Protein AF-A0A9X8YMD9-F1 (afdb_monomer)

InterPro domains:
  IPR004914 Antirestriction protein [PF03230] (28-67)
  IPR042297 Antirestriction domain superfamily [G3DSA:3.30.70.3580] (1-69)

Organism: Serratia marcescens (NCBI:txid615)

Secondary structure (DSSP, 8-state):
-HHHHTTSTTGGGHHHHHHHHHHHH-TT-----EEEEE-TTS-EEEEE---TT--PPPP-EETTTTEE-

Mean predicted aligned error: 4.5 Å

pLDDT: mean 89.88, std 10.57, range [54.34, 97.69]

Sequence (69 aa):
WSQHFGTIPQWITLEPHIFGWMGRLCANYPGGFWRFYTLSNGGAFIAPEADGDQNEPWTLFNSLNGNGA

Radius of gyration: 14.0 Å; Cα contacts (8 Å, |Δi|>4): 61; chains: 1; bounding box: 36×23×35 Å

Structure (mmCIF, N/CA/C/O backbone):
data_AF-A0A9X8YMD9-F1
#
_entry.id   AF-A0A9X8YMD9-F1
#
loop_
_atom_site.group_PDB
_atom_site.id
_atom_site.type_symbol
_atom_site.label_atom_id
_atom_site.label_alt_id
_atom_site.label_comp_id
_atom_site.label_asym_id
_atom_site.label_entity_id
_atom_site.label_seq_id
_atom_site.pdbx_PDB_ins_code
_atom_site.Cartn_x
_atom_site.Cartn_y
_atom_site.Cartn_z
_atom_site.occupancy
_atom_site.B_iso_or_equiv
_atom_site.auth_seq_id
_atom_site.auth_comp_id
_atom_site.auth_asym_id
_atom_site.auth_atom_id
_atom_site.pdbx_PDB_model_num
ATOM 1 N N . TRP A 1 1 ? -0.610 -3.938 13.518 1.00 90.31 1 TRP A N 1
ATOM 2 C CA . TRP A 1 1 ? -1.739 -4.476 12.724 1.00 90.31 1 TRP A CA 1
ATOM 3 C C . TRP A 1 1 ? -3.010 -4.729 13.530 1.00 90.31 1 TRP A C 1
ATOM 5 O O . TRP A 1 1 ? -3.982 -4.035 13.268 1.00 90.31 1 TRP A O 1
ATOM 15 N N . SER A 1 2 ? -3.035 -5.641 14.511 1.00 92.62 2 SER A N 1
ATOM 16 C CA . SER A 1 2 ? -4.260 -6.011 15.258 1.00 92.62 2 SER A CA 1
ATOM 17 C C . SER A 1 2 ? -5.025 -4.828 15.868 1.00 92.62 2 SER A C 1
ATOM 19 O O . SER A 1 2 ? -6.241 -4.762 15.747 1.00 92.62 2 SER A O 1
ATOM 21 N N . GLN A 1 3 ? -4.328 -3.857 16.462 1.00 93.31 3 GLN A N 1
ATOM 22 C CA . GLN A 1 3 ? -4.957 -2.669 17.054 1.00 93.31 3 GLN A CA 1
ATOM 23 C C . GLN A 1 3 ? -5.688 -1.784 16.028 1.00 93.31 3 GLN A C 1
ATOM 25 O O . GLN A 1 3 ? -6.712 -1.196 16.356 1.00 93.31 3 GLN A O 1
ATOM 30 N N . HIS A 1 4 ? -5.172 -1.684 14.800 1.00 94.25 4 HIS A N 1
ATOM 31 C CA . HIS A 1 4 ? -5.692 -0.768 13.774 1.00 94.25 4 HIS A CA 1
ATOM 32 C C . HIS A 1 4 ? -6.608 -1.455 12.754 1.00 94.25 4 HIS A C 1
ATOM 34 O O . HIS A 1 4 ? -7.505 -0.824 12.211 1.00 94.25 4 HIS A O 1
ATOM 40 N N . PHE A 1 5 ? -6.390 -2.745 12.495 1.00 95.56 5 PHE A N 1
ATOM 41 C CA . PHE A 1 5 ? -7.069 -3.496 11.437 1.00 95.56 5 PHE A CA 1
ATOM 42 C C . PHE A 1 5 ? -7.705 -4.796 11.945 1.00 95.56 5 PHE A C 1
ATOM 44 O O . PHE A 1 5 ? -8.209 -5.571 11.144 1.00 95.56 5 PHE A O 1
ATOM 51 N N . GLY A 1 6 ? -7.703 -5.062 13.257 1.00 95.56 6 GLY A N 1
ATOM 52 C CA . GLY A 1 6 ? -8.131 -6.344 13.834 1.00 95.56 6 GLY A CA 1
ATOM 53 C C . GLY A 1 6 ? -9.584 -6.739 13.558 1.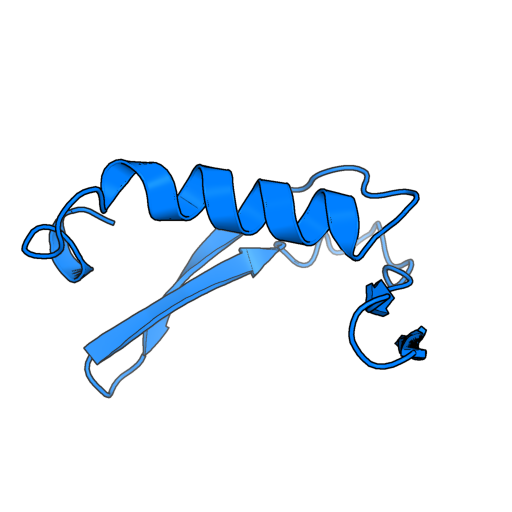00 95.56 6 GLY A C 1
ATOM 54 O O . GLY A 1 6 ? -9.925 -7.915 13.655 1.00 95.56 6 GLY A O 1
ATOM 55 N N . THR A 1 7 ? -10.432 -5.777 13.193 1.00 96.50 7 THR A N 1
ATOM 56 C CA . THR A 1 7 ? -11.831 -5.996 12.802 1.00 96.50 7 THR A CA 1
ATOM 57 C C . THR A 1 7 ? -12.000 -6.348 11.321 1.00 96.50 7 THR A C 1
ATOM 59 O O . THR A 1 7 ? -13.079 -6.782 10.922 1.00 96.50 7 THR A O 1
ATOM 62 N N . ILE A 1 8 ? -10.959 -6.184 10.498 1.00 96.00 8 ILE A N 1
ATOM 63 C CA . ILE A 1 8 ? -10.984 -6.522 9.074 1.00 96.00 8 ILE A CA 1
ATOM 64 C C . ILE A 1 8 ? -10.710 -8.023 8.922 1.00 96.00 8 ILE A C 1
ATOM 66 O O . ILE A 1 8 ? -9.703 -8.521 9.439 1.00 96.00 8 ILE A O 1
ATOM 70 N N . PRO A 1 9 ? -11.562 -8.773 8.200 1.00 97.19 9 PRO A N 1
ATOM 71 C CA . PRO A 1 9 ? -11.268 -10.156 7.860 1.00 97.19 9 PRO A CA 1
ATOM 72 C C . PRO A 1 9 ? -9.882 -10.289 7.223 1.00 97.19 9 PRO A C 1
ATOM 74 O O . PRO A 1 9 ? -9.490 -9.478 6.389 1.00 97.19 9 PRO A O 1
ATOM 77 N N . GLN A 1 10 ? -9.142 -11.325 7.622 1.00 95.81 10 GLN A N 1
ATOM 78 C CA . GLN A 1 10 ? -7.804 -11.624 7.098 1.00 95.81 10 GLN A CA 1
ATOM 79 C C . GLN A 1 10 ? -6.753 -10.519 7.315 1.00 95.81 10 GLN A C 1
ATOM 81 O O . GLN A 1 10 ? -5.730 -10.524 6.630 1.00 95.81 10 GLN A O 1
ATOM 86 N N . TRP A 1 11 ? -6.928 -9.619 8.293 1.00 95.81 11 TRP A N 1
ATOM 87 C CA . TRP A 1 11 ? -5.959 -8.550 8.591 1.00 95.81 11 TRP A CA 1
ATOM 88 C C . TRP A 1 11 ? -4.520 -9.047 8.800 1.00 95.81 11 TRP A C 1
ATOM 90 O O . TRP A 1 11 ? -3.569 -8.327 8.509 1.00 95.81 11 TRP A O 1
ATOM 100 N N . ILE A 1 12 ? -4.346 -10.291 9.262 1.00 95.62 12 ILE A N 1
ATOM 101 C CA . ILE A 1 12 ? -3.032 -10.928 9.437 1.00 95.62 12 ILE A CA 1
ATOM 102 C C . ILE A 1 12 ? -2.258 -11.073 8.118 1.00 95.62 12 ILE A C 1
ATOM 104 O O . ILE A 1 12 ? -1.039 -11.197 8.117 1.00 95.62 12 ILE A O 1
ATOM 108 N N . THR A 1 13 ? -2.958 -11.030 6.984 1.00 95.88 13 THR A N 1
ATOM 109 C CA . THR A 1 13 ? -2.361 -11.150 5.653 1.00 95.88 13 THR A CA 1
ATOM 110 C C . THR A 1 13 ? -1.922 -9.810 5.066 1.00 95.88 13 THR A C 1
ATOM 112 O O . THR A 1 13 ? -1.261 -9.819 4.032 1.00 95.88 13 THR A O 1
ATOM 115 N N . LEU A 1 14 ? -2.249 -8.669 5.688 1.00 94.44 14 LEU A N 1
ATOM 116 C CA . LEU A 1 14 ? -1.929 -7.341 5.143 1.00 94.44 14 LEU A CA 1
ATOM 117 C C . LEU A 1 14 ? -0.428 -7.176 4.883 1.00 94.44 14 LEU A C 1
ATOM 119 O O . LEU A 1 14 ? -0.032 -6.759 3.801 1.00 94.44 14 LEU A O 1
ATOM 123 N N . GLU A 1 15 ? 0.404 -7.562 5.844 1.00 93.75 15 GLU A N 1
ATOM 124 C CA . GLU A 1 15 ? 1.858 -7.459 5.726 1.00 93.75 15 GLU A CA 1
ATOM 125 C C . GLU A 1 15 ? 2.437 -8.378 4.629 1.00 93.75 15 GLU A C 1
ATOM 127 O O . GLU A 1 15 ? 3.106 -7.860 3.730 1.00 93.75 15 GLU A O 1
ATOM 132 N N . PRO A 1 16 ? 2.101 -9.686 4.573 1.00 94.19 16 PRO A N 1
ATOM 133 C CA . PRO A 1 16 ? 2.449 -10.533 3.430 1.00 94.19 16 PRO A CA 1
ATOM 134 C C . PRO A 1 16 ? 1.999 -9.979 2.072 1.00 94.19 16 PRO A C 1
ATOM 136 O O . PRO A 1 16 ? 2.730 -10.097 1.090 1.00 94.19 16 PRO A O 1
ATOM 139 N N . HIS A 1 17 ? 0.819 -9.355 1.996 1.00 95.62 17 HIS A N 1
ATOM 140 C CA . HIS A 1 17 ? 0.343 -8.740 0.756 1.00 95.62 17 HIS A CA 1
ATOM 141 C C . HIS A 1 17 ? 1.180 -7.526 0.360 1.00 95.62 17 HIS A C 1
ATOM 143 O O . HIS A 1 17 ? 1.502 -7.389 -0.818 1.00 95.62 17 HIS A O 1
ATOM 149 N N . ILE A 1 18 ? 1.558 -6.667 1.308 1.00 94.50 18 ILE A N 1
ATOM 150 C CA . ILE A 1 18 ? 2.405 -5.498 1.032 1.00 94.50 18 ILE A CA 1
ATOM 151 C C . ILE A 1 18 ? 3.759 -5.945 0.473 1.00 94.50 18 ILE A C 1
ATOM 153 O O . ILE A 1 18 ? 4.185 -5.448 -0.569 1.00 94.50 18 ILE A O 1
ATOM 157 N N . PHE A 1 19 ? 4.396 -6.947 1.083 1.00 93.00 19 PHE A N 1
ATOM 158 C CA . PHE A 1 19 ? 5.658 -7.493 0.572 1.00 93.00 19 PHE A CA 1
ATOM 159 C C . PHE A 1 19 ? 5.492 -8.198 -0.777 1.00 93.00 19 PHE A C 1
ATOM 161 O O . PHE A 1 19 ? 6.330 -8.037 -1.664 1.00 93.00 19 PHE A O 1
ATOM 168 N N . GLY A 1 20 ? 4.387 -8.919 -0.973 1.00 94.50 20 GLY A N 1
ATOM 169 C CA . GLY A 1 20 ? 4.050 -9.523 -2.261 1.00 94.50 20 GLY A CA 1
ATOM 170 C C . GLY A 1 20 ? 3.871 -8.485 -3.372 1.00 94.50 20 GLY A C 1
ATOM 171 O O . GLY A 1 20 ? 4.311 -8.710 -4.498 1.00 94.50 20 GLY A O 1
ATOM 172 N N . TRP A 1 21 ? 3.275 -7.330 -3.067 1.00 95.31 21 TRP A N 1
ATOM 173 C CA . TRP A 1 21 ? 3.192 -6.207 -4.000 1.00 95.31 21 TRP A CA 1
ATOM 174 C C . TRP A 1 21 ? 4.560 -5.597 -4.287 1.00 95.31 21 TRP A C 1
ATOM 176 O O . TRP A 1 21 ? 4.871 -5.360 -5.452 1.00 95.31 21 TRP A O 1
ATOM 186 N N . MET A 1 22 ? 5.404 -5.414 -3.273 1.00 94.38 22 MET A N 1
ATOM 187 C CA . MET A 1 22 ? 6.762 -4.904 -3.478 1.00 94.38 22 MET A CA 1
ATOM 188 C C . MET A 1 22 ? 7.609 -5.815 -4.364 1.00 94.38 22 MET A C 1
ATOM 190 O O . MET A 1 22 ? 8.281 -5.312 -5.256 1.00 94.38 22 MET A O 1
ATOM 194 N N . GLY A 1 23 ? 7.501 -7.139 -4.217 1.00 93.19 23 GLY A N 1
ATOM 195 C CA . GLY A 1 23 ? 8.175 -8.086 -5.113 1.00 93.19 23 GLY A CA 1
ATOM 196 C C . GLY A 1 23 ? 7.651 -8.068 -6.556 1.00 93.19 23 GLY A C 1
ATOM 197 O O . GLY A 1 23 ? 8.355 -8.483 -7.469 1.00 93.19 23 GLY A O 1
ATOM 198 N N . ARG A 1 24 ? 6.424 -7.581 -6.790 1.00 94.88 24 ARG A N 1
ATOM 199 C CA . ARG A 1 24 ? 5.874 -7.388 -8.146 1.00 94.88 24 ARG A CA 1
ATOM 200 C C . ARG A 1 24 ? 6.285 -6.056 -8.760 1.00 94.88 24 ARG A C 1
ATOM 202 O O . ARG A 1 24 ? 6.433 -5.981 -9.973 1.00 94.88 24 ARG A O 1
ATOM 209 N N . LEU A 1 25 ? 6.397 -5.016 -7.936 1.00 95.38 25 LEU A N 1
ATOM 210 C CA . LEU A 1 25 ? 6.721 -3.664 -8.384 1.00 95.38 25 LEU A CA 1
ATOM 211 C C . LEU A 1 25 ? 8.227 -3.464 -8.552 1.00 95.38 25 LEU A C 1
ATOM 213 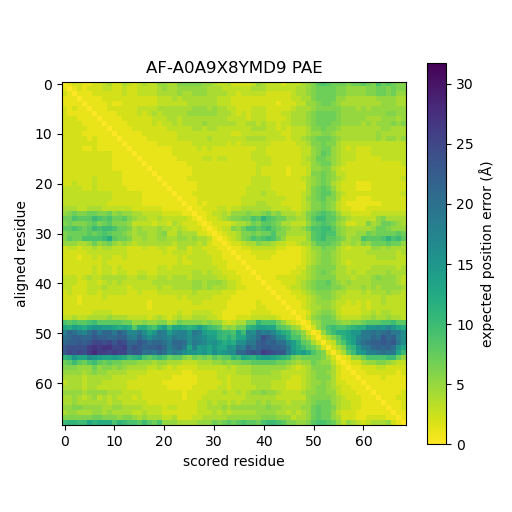O O . LEU A 1 25 ? 8.640 -2.771 -9.470 1.00 95.38 25 LEU A O 1
ATOM 217 N N . CYS A 1 26 ? 9.049 -4.065 -7.696 1.00 94.31 26 CYS A N 1
ATOM 218 C CA . CYS A 1 26 ? 10.495 -3.902 -7.712 1.00 94.31 26 CYS A CA 1
ATOM 219 C C . CYS A 1 26 ? 11.169 -5.217 -8.125 1.00 94.31 26 CYS A C 1
ATOM 221 O O . CYS A 1 26 ? 11.220 -6.172 -7.353 1.00 94.31 26 CYS A O 1
ATOM 223 N N . ALA A 1 27 ? 11.696 -5.266 -9.353 1.00 90.19 27 ALA A N 1
ATOM 224 C CA . ALA A 1 27 ? 12.307 -6.475 -9.918 1.00 90.19 27 ALA A CA 1
ATOM 225 C C . ALA A 1 27 ? 13.507 -6.983 -9.098 1.00 90.19 27 ALA A C 1
ATOM 227 O O . ALA A 1 27 ? 13.713 -8.188 -8.981 1.00 90.19 27 ALA A O 1
ATOM 228 N N . ASN A 1 28 ? 14.259 -6.056 -8.499 1.00 86.56 28 ASN A N 1
ATOM 229 C CA . ASN A 1 28 ? 15.432 -6.336 -7.676 1.00 86.56 28 ASN A CA 1
ATOM 230 C C . ASN A 1 28 ? 15.175 -5.976 -6.209 1.00 86.56 28 ASN A C 1
ATOM 232 O O . ASN A 1 28 ? 16.043 -5.397 -5.566 1.00 86.56 28 ASN A O 1
ATOM 236 N N . TYR A 1 29 ? 13.976 -6.260 -5.691 1.00 86.19 29 TYR A N 1
ATOM 237 C CA . TYR A 1 29 ? 13.619 -5.922 -4.316 1.00 86.19 29 TYR A CA 1
ATOM 238 C C . TYR A 1 29 ? 14.542 -6.643 -3.315 1.00 86.19 29 TYR A C 1
ATOM 240 O O . TYR A 1 29 ? 14.417 -7.861 -3.156 1.00 86.19 29 TYR A O 1
ATOM 248 N N . PRO A 1 30 ? 15.440 -5.932 -2.605 1.00 80.81 30 PRO A N 1
ATOM 249 C CA . PRO A 1 30 ? 16.383 -6.570 -1.687 1.00 80.81 30 PRO A CA 1
ATOM 250 C C . PRO A 1 30 ? 15.721 -6.958 -0.354 1.00 80.81 30 PRO A C 1
ATOM 252 O O . PRO A 1 30 ? 16.353 -7.576 0.501 1.00 80.81 30 PRO A O 1
ATOM 255 N N . GLY A 1 31 ? 14.450 -6.590 -0.163 1.00 82.31 31 GLY A N 1
ATOM 256 C CA . GLY A 1 31 ? 13.821 -6.538 1.148 1.00 82.31 31 GLY A CA 1
ATOM 257 C C . GLY A 1 31 ? 14.130 -5.215 1.843 1.00 82.31 31 GLY A C 1
ATOM 258 O O . GLY A 1 31 ? 14.404 -4.203 1.204 1.00 82.31 31 GLY A O 1
ATOM 259 N N . GLY A 1 32 ? 14.051 -5.219 3.166 1.00 81.19 32 GLY A N 1
ATOM 260 C CA . GLY A 1 32 ? 14.342 -4.059 4.000 1.00 81.19 32 GLY A CA 1
ATOM 261 C C . GLY A 1 32 ? 13.620 -4.162 5.333 1.00 81.19 32 GLY A C 1
ATOM 262 O O . GLY A 1 32 ? 12.699 -4.969 5.491 1.00 81.19 32 GLY A O 1
ATOM 263 N N . PHE A 1 33 ? 14.021 -3.339 6.295 1.00 84.81 33 PHE A N 1
ATOM 264 C CA . PHE A 1 33 ? 13.250 -3.169 7.518 1.00 84.81 33 PHE A CA 1
ATOM 265 C C . PHE A 1 33 ? 12.084 -2.232 7.243 1.00 84.81 33 PHE A C 1
ATOM 267 O O . PHE A 1 33 ? 12.272 -1.151 6.700 1.00 84.81 33 PHE A O 1
ATOM 274 N N . TRP A 1 34 ? 10.871 -2.646 7.598 1.00 90.88 34 TRP A N 1
ATOM 275 C CA . TRP A 1 34 ? 9.679 -1.816 7.448 1.00 90.88 34 TRP A CA 1
ATOM 276 C C . TRP A 1 34 ? 9.225 -1.341 8.815 1.00 90.88 34 TRP A C 1
ATOM 278 O O . TRP A 1 34 ? 9.005 -2.141 9.726 1.00 90.88 34 TRP A O 1
ATOM 288 N N . ARG A 1 35 ? 9.068 -0.029 8.958 1.00 92.38 35 ARG A N 1
ATOM 289 C CA . ARG A 1 35 ? 8.546 0.585 10.176 1.00 92.38 35 ARG A CA 1
ATOM 290 C C . ARG A 1 35 ? 7.048 0.799 10.047 1.00 92.38 35 ARG A C 1
ATOM 292 O O . ARG A 1 35 ? 6.544 1.142 8.980 1.00 92.38 35 ARG A O 1
ATOM 299 N N . PHE A 1 36 ? 6.344 0.591 11.155 1.00 93.56 36 PHE A N 1
ATOM 300 C CA . PHE A 1 36 ? 4.914 0.850 11.270 1.00 93.56 36 PHE A CA 1
ATOM 301 C C . PHE A 1 36 ? 4.681 2.284 11.731 1.00 93.56 36 PHE A C 1
ATOM 303 O O . PHE A 1 36 ? 5.251 2.723 12.731 1.00 93.56 36 PHE A O 1
ATOM 310 N N . TYR A 1 37 ? 3.811 2.988 11.020 1.00 94.31 37 TYR A N 1
ATOM 311 C CA . TYR A 1 37 ? 3.484 4.381 11.273 1.00 94.31 37 TYR A CA 1
ATOM 312 C C . TYR A 1 37 ? 1.983 4.551 11.455 1.00 94.31 37 TYR A C 1
ATOM 314 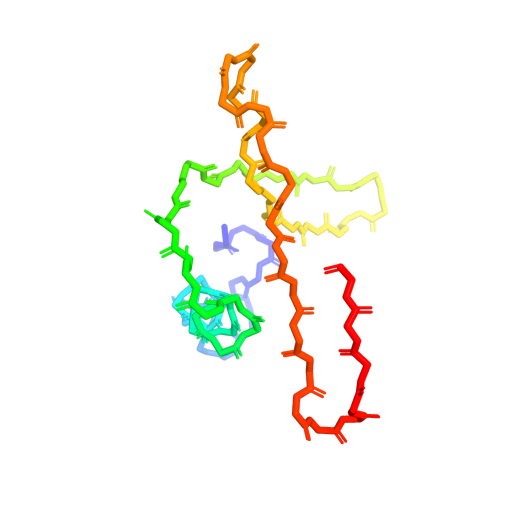O O . TYR A 1 37 ? 1.172 3.906 10.788 1.00 94.31 37 TYR A O 1
ATOM 322 N N . THR A 1 38 ? 1.621 5.474 12.341 1.00 96.75 38 THR A N 1
ATOM 323 C CA . THR A 1 38 ? 0.244 5.915 12.560 1.00 96.75 38 THR A CA 1
ATOM 324 C C . THR A 1 38 ? 0.085 7.353 12.103 1.00 96.75 38 THR A C 1
ATOM 326 O O . THR A 1 38 ? 0.966 8.185 12.314 1.00 96.75 38 THR A O 1
ATOM 329 N N . LEU A 1 39 ? -1.065 7.657 11.523 1.00 96.00 39 LEU A N 1
ATOM 330 C CA . LEU A 1 39 ? -1.452 8.987 11.085 1.00 96.00 39 LEU A CA 1
ATOM 331 C C . LEU A 1 39 ? -2.424 9.598 12.100 1.00 96.00 39 LEU A C 1
ATOM 333 O O . LEU A 1 39 ? -3.221 8.895 12.722 1.00 96.00 39 LEU A O 1
ATOM 337 N N . SER A 1 40 ? -2.394 10.922 12.249 1.00 97.19 40 SER A N 1
ATOM 338 C CA . SER A 1 40 ? -3.263 11.655 13.187 1.00 97.19 40 SER A CA 1
ATOM 339 C C . SER A 1 40 ? -4.759 11.515 1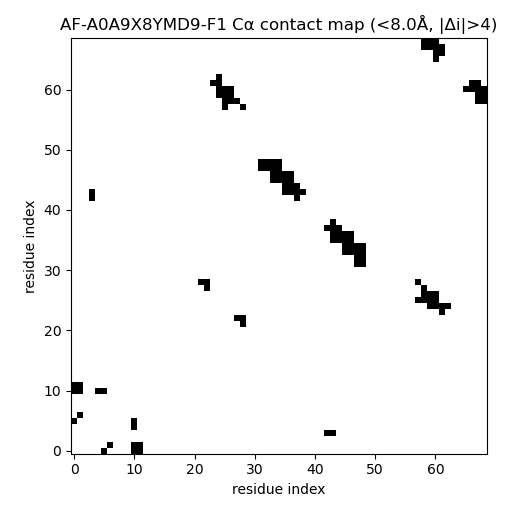2.882 1.00 97.19 40 SER A C 1
ATOM 341 O O . SER A 1 40 ? -5.587 11.715 13.765 1.00 97.19 40 SER A O 1
ATOM 343 N N . ASN A 1 41 ? -5.113 11.131 11.654 1.00 96.25 41 ASN A N 1
ATOM 344 C CA . ASN A 1 41 ? -6.483 10.832 11.234 1.00 96.25 41 ASN A CA 1
ATOM 345 C C . ASN A 1 41 ? -6.932 9.393 11.565 1.00 96.25 41 ASN A C 1
ATOM 347 O O . ASN A 1 41 ? -7.981 8.960 11.095 1.00 96.25 41 ASN A O 1
ATOM 351 N N . GLY A 1 42 ? -6.134 8.637 12.324 1.00 93.94 42 GLY A N 1
ATOM 352 C CA . GLY A 1 42 ? -6.415 7.247 12.689 1.00 93.94 42 GLY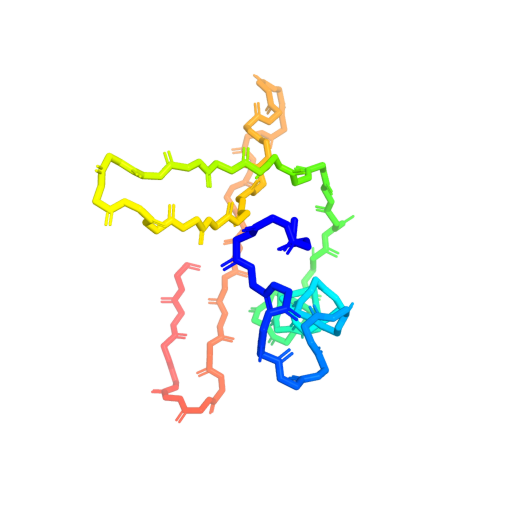 A CA 1
ATOM 353 C C . GLY A 1 42 ? -5.956 6.210 11.659 1.00 93.94 42 GLY A C 1
ATOM 354 O O . GLY A 1 42 ? -6.071 5.012 11.921 1.00 93.94 42 GLY A O 1
ATOM 355 N N . GLY A 1 43 ? -5.412 6.636 10.514 1.00 95.19 43 GLY A N 1
ATOM 356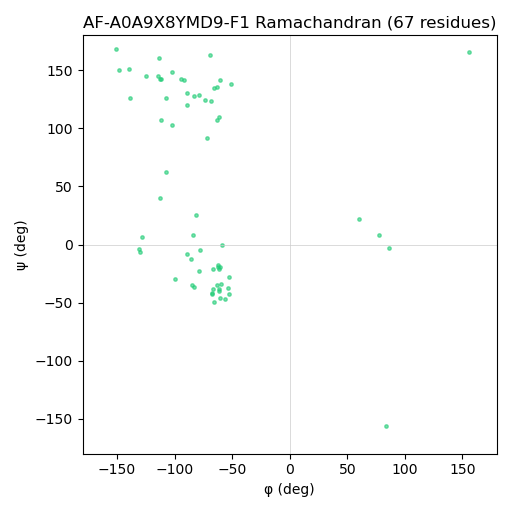 C CA . GLY A 1 43 ? -4.808 5.743 9.527 1.00 95.19 43 GLY A CA 1
ATOM 357 C C . GLY A 1 43 ? -3.499 5.118 10.015 1.00 95.19 43 GLY A C 1
ATOM 358 O O . GLY A 1 43 ? -2.866 5.597 10.956 1.00 95.19 43 GLY A O 1
ATOM 359 N N . ALA A 1 44 ? -3.066 4.051 9.349 1.00 96.25 44 ALA A N 1
ATOM 360 C CA . ALA A 1 44 ? -1.773 3.427 9.599 1.00 96.25 44 ALA A CA 1
ATOM 361 C C . ALA A 1 44 ? -1.204 2.813 8.316 1.00 96.25 44 ALA A C 1
ATOM 363 O O . ALA A 1 44 ? -1.960 2.393 7.439 1.00 96.25 44 ALA A O 1
ATOM 364 N N . PHE A 1 45 ? 0.121 2.762 8.210 1.00 95.06 45 PHE A N 1
ATOM 365 C CA . PHE A 1 45 ? 0.836 2.170 7.080 1.00 95.06 45 PHE A CA 1
ATOM 366 C C . PHE A 1 45 ? 2.192 1.620 7.530 1.00 95.06 45 PHE A C 1
ATOM 368 O O . PHE A 1 45 ? 2.649 1.898 8.640 1.00 95.06 45 PHE A O 1
ATOM 375 N N . ILE A 1 46 ? 2.835 0.840 6.662 1.00 94.94 46 ILE A N 1
ATOM 376 C CA . ILE A 1 46 ? 4.249 0.495 6.802 1.00 94.94 46 ILE A CA 1
ATOM 377 C C . ILE A 1 46 ? 5.029 1.100 5.642 1.00 94.94 46 ILE A C 1
ATOM 379 O O . ILE A 1 46 ? 4.519 1.177 4.525 1.00 94.94 46 ILE A O 1
ATOM 383 N N . ALA A 1 47 ? 6.255 1.524 5.913 1.00 91.94 47 ALA A N 1
ATOM 384 C CA . ALA A 1 47 ? 7.186 2.007 4.904 1.00 91.94 47 ALA A CA 1
ATOM 385 C C . ALA A 1 47 ? 8.594 1.492 5.221 1.00 91.94 47 ALA A C 1
ATOM 387 O O . ALA A 1 47 ? 8.888 1.252 6.400 1.00 91.94 47 ALA A O 1
ATOM 388 N N . PRO A 1 48 ? 9.448 1.303 4.203 1.00 88.75 48 PRO A N 1
ATOM 389 C CA . PRO A 1 48 ? 10.830 0.925 4.432 1.00 88.75 48 PRO A CA 1
ATOM 390 C C . PRO A 1 48 ? 11.543 1.991 5.263 1.00 88.75 48 PRO A C 1
ATOM 392 O O . PRO A 1 48 ? 11.297 3.191 5.123 1.00 88.75 48 PRO A O 1
ATOM 395 N N . GLU A 1 49 ? 12.405 1.537 6.159 1.00 84.44 49 GLU A N 1
ATOM 396 C CA . GLU A 1 49 ? 13.319 2.394 6.887 1.00 84.44 49 GLU A CA 1
ATOM 397 C C . GLU A 1 49 ? 14.323 3.001 5.905 1.00 84.44 49 GLU A C 1
ATOM 399 O O . GLU A 1 49 ? 14.850 2.315 5.031 1.00 84.44 49 GLU A O 1
ATOM 404 N N . ALA A 1 50 ? 14.565 4.305 6.032 1.00 67.12 50 ALA A N 1
ATOM 405 C CA . ALA A 1 50 ? 15.644 4.952 5.308 1.00 67.12 50 ALA A CA 1
ATOM 406 C C . ALA A 1 50 ? 16.963 4.505 5.947 1.00 67.12 50 ALA A C 1
ATOM 408 O O . ALA A 1 50 ? 17.418 5.105 6.922 1.00 67.12 50 ALA A O 1
ATOM 409 N N . ASP A 1 51 ? 17.549 3.424 5.436 1.00 62.69 51 ASP A N 1
ATOM 410 C CA . ASP A 1 51 ? 18.896 3.019 5.819 1.00 62.69 51 ASP A CA 1
ATOM 411 C C . ASP A 1 51 ? 19.850 4.131 5.371 1.00 62.69 51 ASP A C 1
ATOM 413 O O . ASP A 1 51 ? 20.098 4.312 4.179 1.00 62.69 51 ASP A O 1
ATOM 417 N N . GLY A 1 52 ? 20.358 4.902 6.336 1.00 54.34 52 GLY A N 1
ATOM 418 C CA . GLY A 1 52 ? 21.115 6.142 6.120 1.00 54.34 52 GLY A CA 1
ATOM 419 C C . GLY A 1 52 ? 22.401 6.028 5.290 1.00 54.34 52 GLY A C 1
ATOM 420 O O . GLY A 1 52 ? 23.024 7.055 5.050 1.00 54.34 52 GLY A O 1
ATOM 421 N N . ASP A 1 53 ? 22.763 4.826 4.828 1.00 56.16 53 ASP A N 1
ATOM 422 C CA . ASP A 1 53 ? 23.955 4.536 4.021 1.00 56.16 53 ASP A CA 1
ATOM 423 C C . ASP A 1 53 ? 23.685 3.697 2.743 1.00 56.16 53 ASP A C 1
ATOM 425 O O . ASP A 1 53 ? 24.590 3.551 1.922 1.00 56.16 53 ASP A O 1
ATOM 429 N N . GLN A 1 54 ? 22.469 3.173 2.504 1.00 56.69 54 GLN A N 1
ATOM 430 C CA . GLN A 1 54 ? 22.133 2.376 1.298 1.00 56.69 54 GLN A CA 1
ATOM 431 C C . GLN A 1 54 ? 21.248 3.169 0.329 1.00 56.69 54 GLN A C 1
ATOM 433 O O . GLN A 1 54 ? 20.096 2.843 0.060 1.00 56.69 54 GLN A O 1
ATOM 438 N N . ASN A 1 55 ? 21.811 4.265 -0.167 1.00 61.12 55 ASN A N 1
ATOM 439 C CA . ASN A 1 55 ? 21.094 5.380 -0.783 1.00 61.12 55 ASN A CA 1
ATOM 440 C C . ASN A 1 55 ? 20.703 5.177 -2.266 1.00 61.12 55 ASN A C 1
ATOM 442 O O . ASN A 1 55 ? 20.582 6.160 -3.000 1.00 61.12 55 ASN A O 1
ATOM 446 N N . GLU A 1 56 ? 20.550 3.936 -2.743 1.00 72.75 56 GLU A N 1
ATOM 447 C CA . GLU A 1 56 ? 20.084 3.702 -4.116 1.00 72.75 56 GLU A CA 1
ATOM 448 C C . GLU A 1 56 ? 18.548 3.629 -4.147 1.00 72.75 56 GLU A C 1
ATOM 450 O O . GLU A 1 56 ? 17.957 2.780 -3.471 1.00 72.75 56 GLU A O 1
ATOM 455 N N . PRO A 1 57 ? 17.871 4.517 -4.901 1.00 81.38 57 PRO A N 1
ATOM 456 C CA . PRO A 1 57 ? 16.422 4.480 -5.012 1.00 81.38 57 PRO A CA 1
ATOM 457 C C . PRO A 1 57 ? 15.973 3.169 -5.662 1.00 81.38 57 PRO A C 1
ATOM 459 O O . PRO A 1 57 ? 16.513 2.737 -6.680 1.00 81.38 57 PRO A O 1
ATOM 462 N N . TRP A 1 58 ? 14.943 2.544 -5.096 1.00 86.75 58 TRP A N 1
ATOM 463 C CA . TRP A 1 58 ? 14.340 1.362 -5.702 1.00 86.75 58 TRP A CA 1
ATOM 464 C C . TRP A 1 58 ? 13.624 1.731 -6.994 1.00 86.75 58 TRP A C 1
ATOM 466 O O . TRP A 1 58 ? 12.698 2.538 -6.977 1.00 86.75 58 TRP A O 1
ATOM 476 N N . THR A 1 59 ? 14.000 1.083 -8.095 1.00 91.56 59 THR A N 1
ATOM 477 C CA . THR A 1 59 ? 13.243 1.171 -9.346 1.00 91.56 59 THR A CA 1
ATOM 478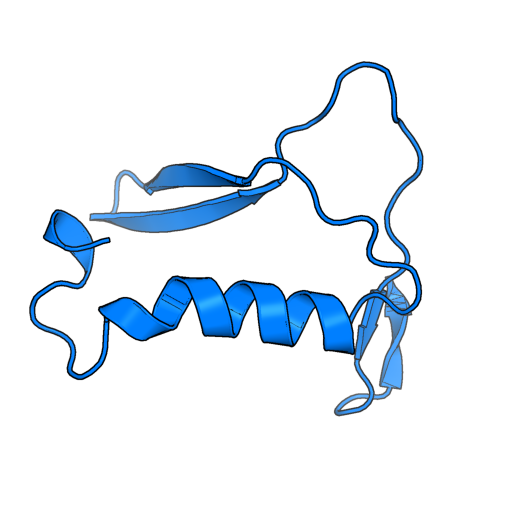 C C . THR A 1 59 ? 11.956 0.369 -9.224 1.00 91.56 59 THR A C 1
ATOM 480 O O . THR A 1 59 ? 11.983 -0.835 -8.935 1.00 91.56 59 THR A O 1
ATOM 483 N N . LEU A 1 60 ? 10.829 1.032 -9.469 1.00 94.69 60 LEU A N 1
ATOM 484 C CA . LEU A 1 60 ? 9.504 0.429 -9.448 1.00 94.69 60 LEU A CA 1
ATOM 485 C C . LEU A 1 60 ? 8.914 0.413 -10.858 1.00 94.69 60 LEU A C 1
ATOM 487 O O . LEU A 1 60 ? 9.053 1.369 -11.612 1.00 94.69 60 LEU A O 1
ATOM 491 N N . PHE A 1 61 ? 8.200 -0.653 -11.205 1.00 97.31 61 PHE A N 1
ATOM 492 C CA . PHE A 1 61 ? 7.422 -0.754 -12.430 1.00 97.31 61 PHE A CA 1
ATOM 493 C C . PHE A 1 61 ? 6.081 -1.428 -12.158 1.00 97.31 61 PHE A C 1
ATOM 495 O O . PHE A 1 61 ? 6.007 -2.541 -11.637 1.00 97.31 61 PHE A O 1
ATOM 502 N N . ASN A 1 62 ? 4.994 -0.770 -12.547 1.00 97.19 62 ASN A N 1
ATOM 503 C CA . ASN A 1 62 ? 3.657 -1.317 -12.421 1.00 97.19 62 ASN A CA 1
ATOM 504 C C . ASN A 1 62 ? 3.162 -1.841 -13.773 1.00 97.19 62 ASN A C 1
ATOM 506 O O . A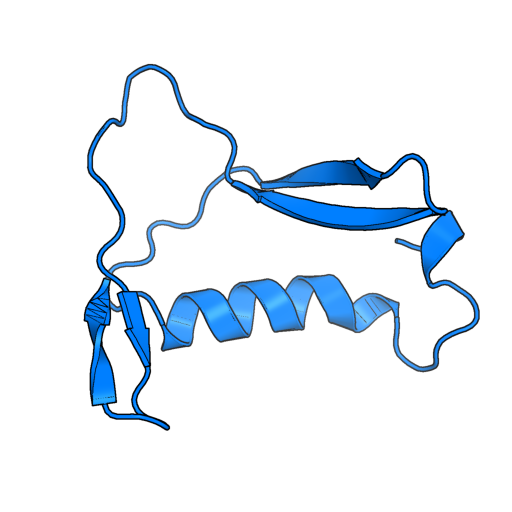SN A 1 62 ? 2.681 -1.094 -14.622 1.00 97.19 62 ASN A O 1
ATOM 510 N N . SER A 1 63 ? 3.191 -3.164 -13.932 1.00 96.38 63 SER A N 1
ATOM 511 C CA . SER A 1 63 ? 2.730 -3.839 -15.155 1.00 96.38 63 SER A CA 1
ATOM 512 C C . SER A 1 63 ? 1.238 -3.640 -15.456 1.00 96.38 63 SER A C 1
ATOM 514 O O . SER A 1 63 ? 0.812 -3.865 -16.58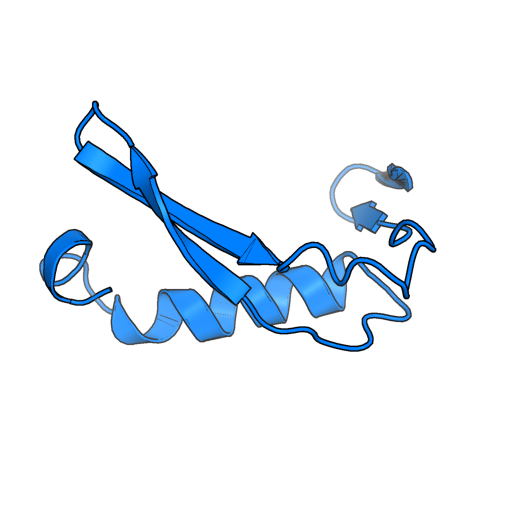4 1.00 96.38 63 SER A O 1
ATOM 516 N N . LEU A 1 64 ? 0.431 -3.227 -14.473 1.00 96.94 64 LEU A N 1
ATOM 517 C CA . LEU A 1 64 ? -1.008 -3.014 -14.651 1.00 96.94 64 LEU A CA 1
ATOM 518 C C . LEU A 1 64 ? -1.331 -1.683 -15.335 1.00 96.94 64 LEU A C 1
ATOM 520 O O . LEU A 1 64 ? -2.416 -1.540 -15.891 1.00 96.94 64 LEU A O 1
ATOM 524 N N . ASN A 1 65 ? -0.424 -0.705 -15.273 1.00 97.31 65 ASN A N 1
ATOM 525 C CA . ASN A 1 65 ? -0.626 0.611 -15.884 1.00 97.31 65 ASN A CA 1
ATOM 526 C C . ASN A 1 65 ? 0.553 1.097 -16.745 1.00 97.31 65 ASN A C 1
ATOM 528 O O . ASN A 1 65 ? 0.434 2.140 -17.378 1.00 97.31 65 ASN A O 1
ATOM 532 N N . GLY A 1 66 ? 1.661 0.353 -16.795 1.00 97.12 66 GLY A N 1
ATOM 533 C CA . GLY A 1 66 ? 2.831 0.659 -17.616 1.00 97.12 66 GLY A CA 1
ATOM 534 C C . GLY A 1 66 ? 3.747 1.753 -17.061 1.00 97.12 66 GLY A C 1
ATOM 535 O O . GLY A 1 66 ? 4.669 2.160 -17.762 1.00 97.12 66 GLY A O 1
ATOM 536 N N . ASN A 1 67 ? 3.525 2.231 -15.832 1.00 97.69 67 ASN A N 1
ATOM 537 C CA . ASN A 1 67 ? 4.313 3.317 -15.249 1.00 97.69 67 ASN A CA 1
ATOM 538 C C . ASN A 1 67 ? 5.510 2.795 -14.446 1.00 97.69 67 ASN A C 1
ATOM 540 O O . ASN A 1 67 ? 5.388 1.812 -13.710 1.00 97.69 67 ASN A O 1
ATOM 544 N N . GLY A 1 68 ? 6.637 3.501 -14.551 1.00 95.88 68 GLY A N 1
ATOM 545 C CA . GLY A 1 68 ? 7.820 3.308 -13.712 1.00 95.88 68 GLY A CA 1
ATOM 546 C C . GLY A 1 68 ? 8.105 4.508 -12.804 1.00 95.88 68 GLY A C 1
ATOM 547 O O . GLY A 1 68 ? 7.601 5.604 -13.068 1.00 95.88 68 GLY A O 1
ATOM 548 N N . ALA A 1 69 ? 8.888 4.285 -11.748 1.00 89.12 69 ALA A N 1
ATOM 549 C CA . ALA A 1 69 ? 9.379 5.297 -10.810 1.00 89.12 69 ALA A CA 1
ATOM 550 C C . ALA A 1 69 ? 10.796 4.965 -10.330 1.00 89.12 69 ALA A C 1
ATOM 552 O O . ALA A 1 69 ? 11.120 3.753 -10.261 1.00 89.12 69 ALA A O 1
#

Nearest PDB structures (foldseek):
  2hqe-assembly1_B  TM=2.639E-01  e=6.096E+00  Homo sapiens
  2o4x-assembly1_B  TM=2.639E-01  e=6.096E+00  Homo sapiens
  3omg-assembly2_B  TM=2.404E-01  e=5.029E+00  Homo sapiens
  3omg-assembly1_A  TM=2.443E-01  e=5.362E+00  Homo sapiens

Solvent-accessible surface area (backbone atoms only — not comparable to full-atom values): 4505 Å² total; per-residue (Å²): 103,63,92,83,37,57,88,45,84,69,45,88,48,52,62,62,48,52,54,54,48,45,58,64,28,18,88,80,60,86,75,77,60,66,45,80,47,75,44,98,88,74,48,71,52,72,46,70,57,81,56,94,82,68,84,70,81,77,58,34,39,40,86,89,78,73,50,71,87

Foldseek 3Di:
DCVQCVPPPPPVCPVVVVVVVVVVFFVPCPDADWDWDADPVSDIDIDHDPPVPPPDDGWTADPVVGDID